Protein AF-A0A932REG1-F1 (afdb_monomer)

Solvent-accessible surface area (backbone atoms only — not comparable to full-atom values): 8425 Å² total; per-residue (Å²): 141,92,78,68,72,61,61,55,55,52,51,52,51,52,53,53,50,50,54,56,56,60,66,74,74,63,88,79,88,66,98,58,87,75,80,47,62,68,54,54,54,50,51,52,45,52,51,48,49,46,50,39,53,38,44,49,52,45,38,56,51,41,70,75,38,42,87,41,58,66,62,44,54,53,52,43,51,55,39,48,53,50,43,48,54,53,45,53,54,45,28,56,74,70,73,48,44,70,69,56,49,53,51,46,52,65,74,38,45,68,62,45,52,51,51,35,68,77,33,54,69,64,37,51,52,45,53,51,49,51,54,51,39,52,55,42,50,58,49,34,54,57,47,57,72,66,30,63,130

Sequence (149 aa):
MRMKSFAVRTLIGVALSLIIAGLFLMPLQAQTDELKVEAIIGLSTDLLSVSVASMNAKTEFARRNLSDRDAILERFRELDEWSQSQGDLLYERYKTTQPDYLAASAKYREKIQDYLNDRTEAREALEGLEKRMKALIDELETIMAKAKR

Secondary structure (DSSP, 8-state):
---SHHHHHHHHHHHHHHHHHHTTS--------PPPHHHHHHHHHHHHHHHHHHHHHHHHHHHH-TT-HHHHHHHHHHHHHHHHHHHHHHHHHTT--HHHHHHHHHHTHHHHHHHHHH-HHHHHHHHHHHHHHHHHHHHHHHHHHHS--

Mean predicted aligned error: 10.82 Å

pLDDT: mean 82.25, std 17.84, range [39.81, 97.75]

Nearest PDB structures (foldseek):
  4oyd-assembly2_D  TM=3.149E-01  e=1.415E+00  synthetic construct
  8ek4-assembly1_A  TM=3.990E-01  e=2.627E+00  synthetic construct

Structure (mmCIF, N/CA/C/O backbone):
data_AF-A0A932REG1-F1
#
_entry.id   AF-A0A932REG1-F1
#
loop_
_atom_site.group_PDB
_atom_site.id
_atom_site.type_symbol
_atom_site.label_atom_id
_atom_site.label_alt_id
_atom_site.label_comp_id
_atom_site.label_asym_id
_atom_site.label_entity_id
_atom_site.label_seq_id
_atom_site.pdbx_PDB_ins_code
_atom_site.Cartn_x
_atom_site.Cartn_y
_atom_site.Cartn_z
_atom_site.occupancy
_atom_site.B_iso_or_equiv
_atom_site.auth_seq_id
_atom_site.auth_comp_id
_atom_site.auth_asym_id
_atom_site.auth_atom_id
_atom_site.pdbx_PDB_model_num
ATOM 1 N N . MET A 1 1 ? 9.916 25.769 -22.927 1.00 42.03 1 MET A N 1
ATOM 2 C CA . MET A 1 1 ? 8.462 25.495 -22.855 1.00 42.03 1 MET A CA 1
ATOM 3 C C . MET A 1 1 ? 8.172 24.581 -21.652 1.00 42.03 1 MET A C 1
ATOM 5 O O . MET A 1 1 ? 8.052 23.373 -21.796 1.00 42.03 1 MET A O 1
ATOM 9 N N . ARG A 1 2 ? 8.170 25.143 -20.432 1.00 46.62 2 ARG A N 1
ATOM 10 C CA . ARG A 1 2 ? 7.979 24.429 -19.150 1.00 46.62 2 ARG A CA 1
ATOM 11 C C . ARG A 1 2 ? 6.640 24.855 -18.540 1.00 46.62 2 ARG A C 1
ATOM 13 O O . ARG A 1 2 ? 6.618 25.747 -17.711 1.00 46.62 2 ARG A O 1
ATOM 20 N N . MET A 1 3 ? 5.527 24.279 -18.993 1.00 42.03 3 MET A N 1
ATOM 21 C CA . MET A 1 3 ? 4.191 24.654 -18.485 1.00 42.03 3 MET A CA 1
ATOM 22 C C . MET A 1 3 ? 3.193 23.485 -18.380 1.00 42.03 3 MET A C 1
ATOM 24 O O . MET A 1 3 ? 1.997 23.716 -18.301 1.00 42.03 3 MET A O 1
ATOM 28 N N . LYS A 1 4 ? 3.644 22.219 -18.353 1.00 46.00 4 LYS A N 1
ATOM 29 C CA . LYS A 1 4 ? 2.721 21.061 -18.281 1.00 46.00 4 LYS A CA 1
ATOM 30 C C . LYS A 1 4 ? 2.706 20.303 -16.944 1.00 46.00 4 LYS A C 1
ATOM 32 O O . LYS A 1 4 ? 1.729 19.629 -16.661 1.00 46.00 4 LYS A O 1
ATOM 37 N N . SER A 1 5 ? 3.728 20.450 -16.094 1.00 50.53 5 SER A N 1
ATOM 38 C CA . SER A 1 5 ? 3.824 19.679 -14.834 1.00 50.53 5 SER A CA 1
ATOM 39 C C . SER A 1 5 ? 3.099 20.328 -13.642 1.00 50.53 5 SER A C 1
ATOM 41 O O . SER A 1 5 ? 2.765 19.657 -12.671 1.00 50.53 5 SER A O 1
ATOM 43 N N . PHE A 1 6 ? 2.812 21.633 -13.715 1.00 46.88 6 PHE A N 1
ATOM 44 C CA . PHE A 1 6 ? 2.095 22.338 -12.649 1.00 46.88 6 PHE A CA 1
ATOM 45 C C . PHE A 1 6 ? 0.599 22.001 -12.670 1.00 46.88 6 PHE A C 1
ATOM 47 O O . PHE A 1 6 ? 0.058 21.594 -11.652 1.00 46.88 6 PHE A O 1
ATOM 54 N N . ALA A 1 7 ? -0.030 22.033 -13.851 1.00 50.19 7 ALA A N 1
ATOM 55 C CA . ALA A 1 7 ? -1.465 21.789 -14.013 1.00 50.19 7 ALA A 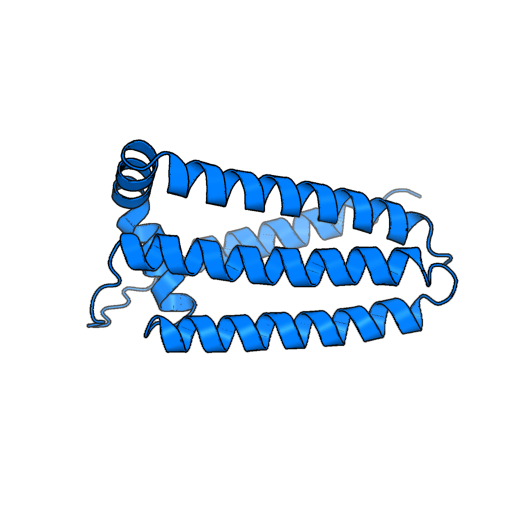CA 1
ATOM 56 C C . ALA A 1 7 ? -1.918 20.396 -13.534 1.00 50.19 7 ALA A C 1
ATOM 58 O O . ALA A 1 7 ? -2.985 20.273 -12.941 1.00 50.19 7 ALA A O 1
ATOM 59 N N . VAL A 1 8 ? -1.097 19.356 -13.729 1.00 51.06 8 VAL A N 1
ATOM 60 C CA . VAL A 1 8 ? -1.415 17.986 -13.279 1.00 51.06 8 VAL A CA 1
ATOM 61 C C . VAL A 1 8 ? -1.355 17.878 -11.754 1.00 51.06 8 VAL A C 1
ATOM 63 O O . VAL A 1 8 ? -2.238 17.282 -11.143 1.00 51.06 8 VAL A O 1
ATOM 66 N N . ARG A 1 9 ? -0.364 18.518 -11.120 1.00 48.19 9 ARG A N 1
ATOM 67 C CA . ARG A 1 9 ? -0.243 18.552 -9.654 1.00 48.19 9 ARG A CA 1
ATOM 68 C C . ARG A 1 9 ? -1.387 19.332 -9.006 1.00 48.19 9 ARG A C 1
ATOM 70 O O . ARG A 1 9 ? -1.887 18.915 -7.967 1.00 48.19 9 ARG A O 1
ATOM 77 N N . THR A 1 10 ? -1.841 20.419 -9.634 1.00 53.41 10 THR A N 1
ATOM 78 C CA . THR A 1 10 ? -2.987 21.195 -9.139 1.00 53.41 10 THR A CA 1
ATOM 79 C C . THR A 1 10 ? -4.308 20.439 -9.311 1.00 53.41 10 THR A C 1
ATOM 81 O O . THR A 1 10 ? -5.128 20.456 -8.401 1.00 53.41 10 THR A O 1
ATOM 84 N N . LEU A 1 11 ? -4.501 19.718 -10.423 1.00 52.03 11 LEU A N 1
ATOM 85 C CA . LEU A 1 11 ? -5.705 18.906 -10.657 1.00 52.03 11 LEU A CA 1
ATOM 86 C C . LEU A 1 11 ? -5.828 17.732 -9.675 1.00 52.03 11 LEU A C 1
ATOM 88 O O . LEU A 1 11 ? -6.914 17.492 -9.156 1.00 52.03 11 LEU A O 1
ATOM 92 N N . ILE A 1 12 ? -4.720 17.050 -9.369 1.00 56.66 12 ILE A N 1
ATOM 93 C CA . ILE A 1 12 ? -4.702 15.958 -8.381 1.00 56.66 12 ILE A CA 1
ATOM 94 C C . ILE A 1 12 ? -4.966 16.503 -6.972 1.00 56.66 12 ILE A C 1
ATOM 96 O O . ILE A 1 12 ? -5.766 15.929 -6.237 1.00 56.66 12 ILE A O 1
ATOM 100 N N . GLY A 1 13 ? -4.360 17.642 -6.616 1.00 52.34 13 GLY A N 1
ATOM 101 C CA . GLY A 1 13 ? -4.600 18.299 -5.329 1.00 52.34 13 GLY A CA 1
ATOM 102 C C . GLY A 1 13 ? -6.065 18.696 -5.130 1.00 52.34 13 GLY A C 1
ATOM 103 O O . GLY A 1 13 ? -6.638 18.395 -4.090 1.00 52.34 13 GLY A O 1
ATOM 104 N N . VAL A 1 14 ? -6.698 19.294 -6.147 1.00 57.09 14 VAL A N 1
ATOM 105 C CA . VAL A 1 14 ? -8.112 19.707 -6.092 1.00 57.09 14 VAL A CA 1
ATOM 106 C C . VAL A 1 14 ? -9.061 18.503 -6.045 1.00 57.09 14 VAL A C 1
ATOM 108 O O . VAL A 1 14 ? -10.039 18.538 -5.299 1.00 57.09 14 VAL A O 1
ATOM 111 N N . ALA A 1 15 ? -8.764 17.417 -6.768 1.00 55.72 15 ALA A N 1
ATOM 112 C CA . ALA A 1 15 ? -9.545 16.180 -6.697 1.00 55.72 15 ALA A CA 1
ATOM 113 C C . ALA A 1 15 ? -9.467 15.528 -5.303 1.00 55.72 15 ALA A C 1
ATOM 115 O O . ALA A 1 15 ? -10.494 15.150 -4.743 1.00 55.72 15 ALA A O 1
ATOM 116 N N . LEU A 1 16 ? -8.274 15.482 -4.699 1.00 54.88 16 LEU A N 1
ATOM 117 C CA . LEU A 1 16 ? -8.080 15.018 -3.320 1.00 54.88 16 LEU A CA 1
ATOM 118 C C . LEU A 1 16 ? -8.820 15.901 -2.306 1.00 54.88 16 LEU A C 1
ATOM 120 O O . LEU A 1 16 ? -9.466 15.378 -1.401 1.00 54.88 16 LEU A O 1
ATOM 124 N N . SER A 1 17 ? -8.792 17.227 -2.470 1.00 58.34 17 SER A N 1
ATOM 125 C CA . SER A 1 17 ? -9.511 18.149 -1.582 1.00 58.34 17 SER A CA 1
ATOM 126 C C . SER A 1 17 ? -11.036 18.024 -1.688 1.00 58.34 17 SER A C 1
ATOM 128 O O . SER A 1 17 ? -11.716 18.126 -0.671 1.00 58.34 17 SER A O 1
ATOM 130 N N . LEU A 1 18 ? -11.583 17.765 -2.882 1.00 57.44 18 LEU A N 1
ATOM 131 C CA . LEU A 1 18 ? -13.023 17.549 -3.081 1.00 57.44 18 LEU A CA 1
ATOM 132 C C . LEU A 1 18 ? -13.501 16.206 -2.511 1.00 57.44 18 LEU A C 1
ATOM 134 O O . LEU A 1 18 ? -14.596 16.145 -1.958 1.00 57.44 18 LEU A O 1
ATOM 138 N N . ILE A 1 19 ? -12.672 15.158 -2.568 1.00 57.97 19 ILE A N 1
ATOM 139 C CA . ILE A 1 19 ? -12.955 13.868 -1.915 1.00 57.97 19 ILE A CA 1
ATOM 140 C C . ILE A 1 19 ? -12.968 14.036 -0.389 1.00 57.97 19 ILE A C 1
ATOM 142 O O . ILE A 1 19 ? -13.887 13.561 0.276 1.00 57.97 19 ILE A O 1
ATOM 146 N N . ILE A 1 20 ? -12.001 14.778 0.162 1.00 57.47 20 ILE A N 1
ATOM 147 C CA . ILE A 1 20 ? -11.947 15.086 1.597 1.00 57.47 20 ILE A CA 1
ATOM 148 C C . ILE A 1 20 ? -13.164 15.923 2.017 1.00 57.47 20 ILE A C 1
ATOM 150 O O . ILE A 1 20 ? -13.775 15.617 3.032 1.00 57.47 20 ILE A O 1
ATOM 154 N N . ALA A 1 21 ? -13.571 16.931 1.238 1.00 55.12 21 ALA A N 1
ATOM 155 C CA . ALA A 1 21 ? -14.732 17.769 1.557 1.00 55.12 21 ALA A CA 1
ATOM 156 C C . ALA A 1 21 ? -16.077 17.022 1.440 1.00 55.12 21 ALA A C 1
ATOM 158 O O . ALA A 1 21 ? -16.969 17.242 2.258 1.00 55.12 21 ALA A O 1
ATOM 159 N N . GLY A 1 22 ? -16.217 16.107 0.473 1.00 52.41 22 GLY A N 1
ATOM 160 C CA . GLY A 1 22 ? -17.404 15.255 0.328 1.00 52.41 22 GLY A CA 1
ATOM 161 C C . GLY A 1 22 ? -17.604 14.280 1.496 1.00 52.41 22 GLY A C 1
ATOM 162 O O . GLY A 1 22 ? -18.742 13.991 1.862 1.00 52.41 22 GLY A O 1
ATOM 163 N N . LEU A 1 23 ? -16.514 13.846 2.139 1.00 52.06 23 LEU A N 1
ATOM 164 C CA . LEU A 1 23 ? -16.531 12.992 3.334 1.00 52.06 23 LEU A CA 1
ATOM 165 C C . LEU A 1 23 ? -17.040 13.704 4.605 1.00 52.06 23 LEU A C 1
ATOM 167 O O . LEU A 1 23 ? -17.459 13.027 5.539 1.00 52.06 23 LEU A O 1
ATOM 171 N N . PHE A 1 24 ? -17.045 15.043 4.658 1.00 55.09 24 PHE A N 1
ATOM 172 C CA . PHE A 1 24 ? -17.460 15.804 5.851 1.00 55.09 24 PHE A CA 1
ATOM 173 C C . PHE A 1 24 ? -18.964 16.128 5.922 1.00 55.09 24 PHE A C 1
ATOM 175 O O . PHE A 1 24 ? -19.421 16.589 6.966 1.00 55.09 24 PHE A O 1
ATOM 182 N N . LEU A 1 25 ? -19.743 15.911 4.851 1.00 49.22 25 LEU A N 1
ATOM 183 C CA . LEU A 1 25 ? -21.136 16.388 4.764 1.00 49.22 25 LEU A CA 1
ATOM 184 C C . LEU A 1 25 ? -22.218 15.298 4.723 1.00 49.22 25 LEU A C 1
ATOM 186 O O . LEU A 1 25 ? -23.399 15.642 4.692 1.00 49.22 25 LEU A O 1
ATOM 190 N N . MET A 1 26 ? -21.874 14.008 4.756 1.00 46.75 26 MET A N 1
ATOM 191 C CA . MET A 1 26 ? -22.888 12.94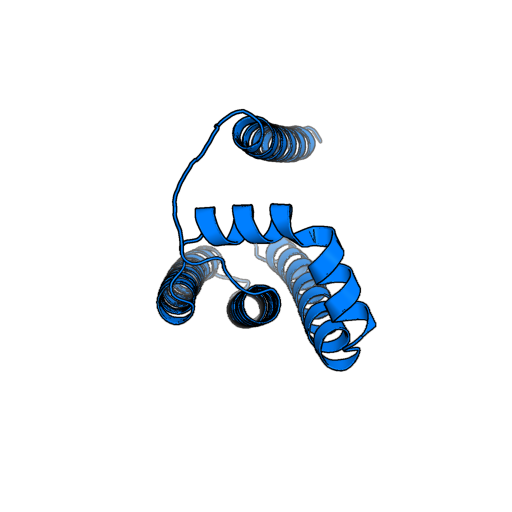6 4.792 1.00 46.75 26 MET A CA 1
ATOM 192 C C . MET A 1 26 ? -23.071 12.361 6.198 1.00 46.75 26 MET A C 1
ATOM 194 O O . MET A 1 26 ? -22.121 11.813 6.760 1.00 46.75 26 MET A O 1
ATOM 198 N N . PRO A 1 27 ? -24.292 12.402 6.766 1.00 49.28 27 PRO A N 1
ATOM 199 C CA . PRO A 1 27 ? -24.612 11.674 7.981 1.00 49.28 27 PRO A CA 1
ATOM 200 C C . PRO A 1 27 ? -24.849 10.205 7.615 1.00 49.28 27 PRO A C 1
ATOM 202 O O . PRO A 1 27 ? -25.973 9.785 7.349 1.00 49.28 27 PRO A O 1
ATOM 205 N N . LEU A 1 28 ? -23.781 9.411 7.570 1.00 52.88 28 LEU A N 1
ATOM 206 C CA . LEU A 1 28 ? -23.885 7.960 7.417 1.00 52.88 28 LEU A CA 1
ATOM 207 C C . LEU A 1 28 ? -24.135 7.327 8.788 1.00 52.88 28 LEU A C 1
ATOM 209 O O . LEU A 1 28 ? -23.223 6.913 9.499 1.00 52.88 28 LEU A O 1
ATOM 213 N N . GLN A 1 29 ? -25.413 7.269 9.160 1.00 47.72 29 GLN A N 1
ATOM 214 C CA . GLN A 1 29 ? -25.903 6.306 10.139 1.00 47.72 29 GLN A CA 1
ATOM 215 C C . GLN A 1 29 ? -25.930 4.924 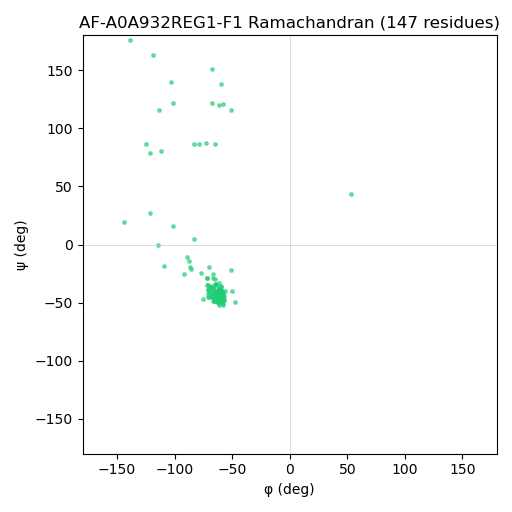9.476 1.00 47.72 29 GLN A C 1
ATOM 217 O O . GLN A 1 29 ? -26.941 4.514 8.914 1.00 47.72 29 GLN A O 1
ATOM 222 N N . ALA A 1 30 ? -24.810 4.209 9.539 1.00 44.81 30 ALA A N 1
ATOM 223 C CA . ALA A 1 30 ? -24.773 2.773 9.316 1.00 44.81 30 ALA A CA 1
ATOM 224 C C . ALA A 1 30 ? -24.400 2.107 10.643 1.00 44.81 30 ALA A C 1
ATOM 226 O O . ALA A 1 30 ? -23.327 2.342 11.194 1.00 44.81 30 ALA A O 1
ATOM 227 N N . GLN A 1 31 ? -25.329 1.316 11.183 1.00 39.81 31 GLN A N 1
ATOM 228 C CA . GLN A 1 31 ? -25.050 0.313 12.206 1.00 39.81 31 GLN A CA 1
ATOM 229 C C . GLN A 1 31 ? -24.147 -0.748 11.566 1.00 39.81 31 GLN A C 1
ATOM 231 O O . GLN A 1 31 ? -24.623 -1.722 10.992 1.00 39.81 31 GLN A O 1
ATOM 236 N N . THR A 1 32 ? -22.842 -0.513 11.598 1.00 48.12 32 THR A N 1
ATOM 237 C CA . THR A 1 32 ? -21.815 -1.509 11.305 1.00 48.12 32 THR A CA 1
ATOM 238 C C . THR A 1 32 ? -21.212 -1.967 12.625 1.00 48.12 32 THR A C 1
ATOM 240 O O . THR A 1 32 ? -21.020 -1.160 13.538 1.00 48.12 32 THR A O 1
ATOM 243 N N . ASP A 1 33 ? -20.946 -3.271 12.745 1.00 53.75 33 ASP A N 1
ATOM 244 C CA . ASP A 1 33 ? -20.086 -3.787 13.809 1.00 53.75 33 ASP A CA 1
ATOM 245 C C . ASP A 1 33 ? -18.790 -2.975 13.784 1.00 53.75 33 ASP A C 1
ATOM 247 O O . ASP A 1 33 ? -18.072 -2.937 12.783 1.00 53.75 33 ASP A O 1
ATOM 251 N N . GLU A 1 34 ? -18.546 -2.234 14.857 1.00 64.62 34 GLU A N 1
ATOM 252 C CA . GLU A 1 34 ? -17.535 -1.191 14.842 1.00 64.62 34 GLU A CA 1
ATOM 253 C C . GLU A 1 34 ? -16.136 -1.808 14.715 1.00 64.62 34 GLU A C 1
ATOM 255 O O . GLU A 1 34 ? -15.728 -2.629 15.545 1.00 64.62 34 GLU A O 1
ATOM 260 N N . LEU A 1 35 ? -15.392 -1.428 13.668 1.00 76.88 35 LEU A N 1
ATOM 261 C CA . LEU A 1 35 ? -14.042 -1.943 13.452 1.00 76.88 35 LEU A CA 1
ATOM 262 C C . LEU A 1 35 ? -13.155 -1.547 14.639 1.00 76.88 35 LEU A C 1
ATOM 264 O O . LEU A 1 35 ? -12.974 -0.363 14.931 1.00 76.88 35 LEU A O 1
ATOM 268 N N . LYS A 1 36 ? -12.592 -2.542 15.329 1.00 88.06 36 LYS A N 1
ATOM 269 C CA . LYS A 1 36 ? -11.678 -2.308 16.454 1.00 88.06 36 LYS A CA 1
ATOM 270 C C . LYS A 1 36 ? -10.366 -1.689 15.967 1.00 88.06 36 LYS A C 1
ATOM 272 O O . LYS A 1 36 ? -9.925 -1.971 14.854 1.00 88.06 36 LYS A O 1
ATOM 277 N N . VAL A 1 37 ? -9.710 -0.903 16.820 1.00 87.69 37 VAL A N 1
ATOM 278 C CA . VAL A 1 37 ? -8.438 -0.223 16.502 1.00 87.69 37 VAL A CA 1
ATOM 279 C C . VAL A 1 37 ? -7.366 -1.217 16.051 1.00 87.69 37 VAL A C 1
ATOM 281 O O . VAL A 1 37 ? -6.677 -0.971 15.065 1.00 87.69 37 VAL A O 1
ATOM 284 N N . GLU A 1 38 ? -7.286 -2.383 16.689 1.00 88.88 38 GLU A N 1
ATOM 285 C CA . GLU A 1 38 ? -6.379 -3.466 16.302 1.00 88.88 38 GLU A CA 1
ATOM 286 C C . GLU A 1 38 ? -6.620 -3.937 14.863 1.00 88.88 38 GLU A C 1
ATOM 288 O O . GLU A 1 38 ? -5.672 -4.158 14.112 1.00 88.88 38 GLU A O 1
ATOM 293 N N . ALA A 1 39 ? -7.889 -4.069 14.469 1.00 91.12 39 ALA A N 1
ATOM 294 C CA . ALA A 1 39 ? -8.277 -4.479 13.125 1.00 91.12 39 ALA A CA 1
ATOM 295 C C . ALA A 1 39 ? -7.991 -3.378 12.093 1.00 91.12 39 ALA A C 1
ATOM 297 O O . ALA A 1 39 ? -7.571 -3.693 10.984 1.00 91.12 39 ALA A O 1
ATOM 298 N N . ILE A 1 40 ? -8.143 -2.100 12.462 1.00 91.38 40 ILE A N 1
ATOM 299 C CA . ILE A 1 40 ? -7.759 -0.960 11.613 1.00 91.38 40 ILE A CA 1
ATOM 300 C C . ILE A 1 40 ? -6.250 -0.983 11.338 1.00 91.38 40 ILE A C 1
ATOM 302 O O . ILE A 1 40 ? -5.834 -0.877 10.184 1.00 91.38 40 ILE A O 1
ATOM 306 N N . ILE A 1 41 ? -5.429 -1.150 12.379 1.00 91.81 41 ILE A N 1
ATOM 307 C CA . ILE A 1 41 ? -3.965 -1.214 12.252 1.00 91.81 41 ILE A CA 1
ATOM 308 C C . ILE A 1 41 ? -3.526 -2.443 11.451 1.00 91.81 41 ILE A C 1
ATOM 310 O O . ILE A 1 41 ? -2.684 -2.320 10.561 1.00 91.81 41 ILE A O 1
ATOM 314 N N . GLY A 1 42 ? -4.111 -3.612 11.727 1.00 92.12 42 GLY A N 1
ATOM 315 C CA . GLY A 1 42 ? -3.840 -4.837 10.971 1.00 92.12 42 GLY A CA 1
ATOM 316 C C . GLY A 1 42 ? -4.151 -4.669 9.485 1.00 92.12 42 GLY A C 1
ATOM 317 O O . GLY A 1 42 ? -3.275 -4.861 8.645 1.00 92.12 42 GLY A O 1
ATOM 318 N N . LEU A 1 43 ? -5.356 -4.191 9.162 1.00 95.00 43 LEU A N 1
ATOM 319 C CA . LEU A 1 43 ? -5.767 -3.943 7.783 1.00 95.00 43 LEU A CA 1
ATOM 320 C C . LEU A 1 43 ? -4.876 -2.897 7.094 1.00 95.00 43 LEU A C 1
ATOM 322 O O . LEU A 1 43 ? -4.471 -3.103 5.953 1.00 95.00 43 LEU A O 1
ATOM 326 N N . SER A 1 44 ? -4.506 -1.814 7.787 1.00 94.31 44 SER A N 1
ATOM 327 C CA . SER A 1 44 ? -3.567 -0.802 7.267 1.00 94.31 44 SER A CA 1
ATOM 328 C C . SER A 1 44 ? -2.223 -1.424 6.882 1.00 94.31 44 SER A C 1
ATOM 330 O O . SER A 1 44 ? -1.666 -1.126 5.826 1.00 94.31 44 SER A O 1
ATOM 332 N N . THR A 1 45 ? -1.711 -2.300 7.746 1.00 94.12 45 THR A N 1
ATOM 333 C CA . THR A 1 45 ? -0.412 -2.957 7.582 1.00 94.12 45 THR A CA 1
ATOM 334 C C . THR A 1 45 ? -0.443 -3.929 6.406 1.00 94.12 45 THR A C 1
ATOM 336 O O . THR A 1 45 ? 0.464 -3.919 5.570 1.00 94.12 45 THR A O 1
ATOM 339 N N . ASP A 1 46 ? -1.510 -4.721 6.289 1.00 96.31 46 ASP A N 1
ATOM 340 C CA . ASP A 1 46 ? -1.694 -5.678 5.198 1.00 96.31 46 ASP A CA 1
ATOM 341 C C . ASP A 1 46 ? -1.863 -4.966 3.845 1.00 96.31 46 ASP A C 1
ATOM 343 O O . ASP A 1 46 ? -1.185 -5.314 2.874 1.00 96.31 46 ASP A O 1
ATOM 347 N N . LEU A 1 47 ? -2.693 -3.916 3.778 1.00 96.12 47 LEU A N 1
ATOM 348 C CA . LEU A 1 47 ? -2.884 -3.112 2.562 1.00 96.12 47 LEU A CA 1
ATOM 349 C C . LEU A 1 47 ? -1.577 -2.452 2.107 1.00 96.12 47 LEU A C 1
ATOM 351 O O . LEU A 1 47 ? -1.245 -2.451 0.915 1.00 96.12 47 LEU A O 1
ATOM 355 N N . LEU A 1 48 ? -0.806 -1.907 3.050 1.00 93.94 48 LEU A N 1
ATOM 356 C CA . LEU A 1 48 ? 0.477 -1.288 2.739 1.00 93.94 48 LEU A CA 1
ATOM 357 C C . LEU A 1 48 ? 1.510 -2.332 2.293 1.00 93.94 48 LEU A C 1
ATOM 359 O O . LEU A 1 48 ? 2.270 -2.075 1.361 1.00 93.94 48 LEU A O 1
ATOM 363 N N . SER A 1 49 ? 1.493 -3.531 2.879 1.00 96.06 49 SER A N 1
ATOM 364 C CA . SER A 1 49 ? 2.353 -4.651 2.475 1.00 96.06 49 SER A CA 1
ATOM 365 C C . SER A 1 49 ? 2.063 -5.121 1.048 1.00 96.06 49 SER A C 1
ATOM 367 O O . SER A 1 49 ? 2.995 -5.283 0.257 1.00 96.06 49 SER A O 1
ATOM 369 N N . VAL A 1 50 ? 0.784 -5.270 0.678 1.00 97.06 50 VAL A N 1
ATOM 370 C CA . VAL A 1 50 ? 0.361 -5.571 -0.705 1.00 97.06 50 VAL A CA 1
ATOM 371 C C . VAL A 1 50 ? 0.854 -4.488 -1.661 1.00 97.06 50 VAL A C 1
ATOM 373 O O . VAL A 1 50 ? 1.440 -4.789 -2.704 1.00 97.06 50 VAL A O 1
ATOM 376 N N . SER A 1 51 ? 0.687 -3.223 -1.276 1.00 93.56 51 SER A N 1
ATOM 377 C CA . SER A 1 51 ? 1.127 -2.090 -2.086 1.00 93.56 51 SER A CA 1
ATOM 378 C C . SER A 1 51 ? 2.651 -2.113 -2.289 1.00 93.56 51 SER A C 1
ATOM 380 O O . SER A 1 51 ? 3.128 -1.912 -3.407 1.00 93.56 51 SER A O 1
ATOM 382 N N . VAL A 1 52 ? 3.435 -2.385 -1.235 1.00 96.81 52 VAL A N 1
ATOM 383 C CA . VAL A 1 52 ? 4.903 -2.502 -1.316 1.00 96.81 52 VAL A CA 1
ATOM 384 C C . VAL A 1 52 ? 5.304 -3.650 -2.241 1.00 96.81 52 VAL A C 1
ATOM 386 O O . VAL A 1 52 ? 6.211 -3.480 -3.055 1.00 96.81 52 VAL A O 1
ATOM 389 N N . ALA A 1 53 ? 4.628 -4.798 -2.158 1.00 97.69 53 ALA A N 1
ATOM 390 C CA . ALA A 1 53 ? 4.892 -5.940 -3.028 1.00 97.69 53 ALA A CA 1
ATOM 391 C C . ALA A 1 53 ? 4.619 -5.611 -4.506 1.00 97.69 53 ALA A C 1
ATOM 393 O O . ALA A 1 53 ? 5.480 -5.865 -5.353 1.00 97.69 53 ALA A O 1
ATOM 394 N N . SER A 1 54 ? 3.475 -4.981 -4.807 1.00 97.12 54 SER A N 1
ATOM 395 C CA . SER A 1 54 ? 3.137 -4.528 -6.164 1.00 97.12 54 SER A CA 1
ATOM 396 C C . SER A 1 54 ? 4.182 -3.540 -6.685 1.00 97.12 54 SER A C 1
ATOM 398 O O . SER A 1 54 ? 4.749 -3.736 -7.761 1.00 97.12 54 SER A O 1
ATOM 400 N N . MET A 1 55 ? 4.524 -2.522 -5.890 1.00 96.31 55 M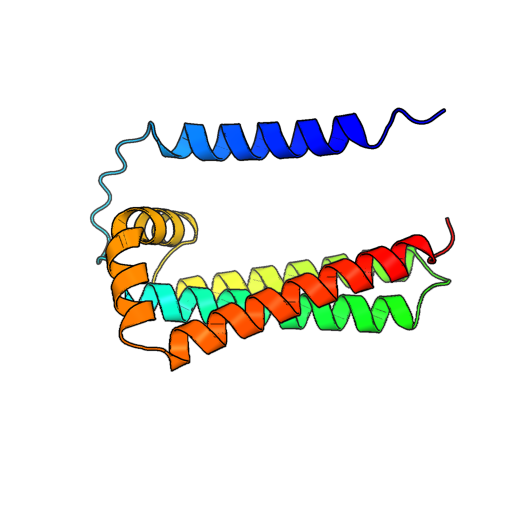ET A N 1
ATOM 401 C CA . MET A 1 55 ? 5.495 -1.507 -6.294 1.00 96.31 55 MET A CA 1
ATOM 402 C C . MET A 1 55 ? 6.895 -2.094 -6.503 1.00 96.31 55 MET A C 1
ATOM 404 O O . MET A 1 55 ? 7.564 -1.756 -7.476 1.00 96.31 55 MET A O 1
ATOM 408 N N . ASN A 1 56 ? 7.335 -3.021 -5.649 1.00 97.62 56 ASN A N 1
ATOM 409 C CA . ASN A 1 56 ? 8.616 -3.699 -5.828 1.00 97.62 56 ASN A CA 1
ATOM 410 C C . ASN A 1 56 ? 8.648 -4.492 -7.145 1.00 97.62 56 ASN A C 1
ATOM 412 O O . ASN A 1 56 ? 9.617 -4.389 -7.897 1.00 97.62 56 ASN A O 1
ATOM 416 N N . ALA A 1 57 ? 7.573 -5.219 -7.464 1.00 97.75 57 ALA A N 1
ATOM 417 C CA . ALA A 1 57 ? 7.455 -5.940 -8.729 1.00 97.75 57 ALA A CA 1
ATOM 418 C C . ALA A 1 57 ? 7.471 -4.993 -9.943 1.00 97.75 57 ALA A C 1
ATOM 420 O O . ALA A 1 57 ? 8.150 -5.280 -10.933 1.00 97.75 57 ALA A O 1
ATOM 421 N N . LYS A 1 58 ? 6.791 -3.839 -9.859 1.00 97.12 58 LYS A N 1
ATOM 422 C CA . LYS A 1 58 ? 6.832 -2.793 -10.896 1.00 97.12 58 LYS A CA 1
ATOM 423 C C . LYS A 1 58 ? 8.251 -2.271 -11.107 1.00 97.12 58 LYS A C 1
ATOM 425 O O . LYS A 1 58 ? 8.728 -2.242 -12.241 1.00 97.12 58 LYS A O 1
ATOM 430 N N . THR A 1 59 ? 8.945 -1.920 -10.028 1.00 96.25 59 THR A N 1
ATOM 431 C CA . THR A 1 59 ? 10.329 -1.431 -10.059 1.00 96.25 59 THR A CA 1
ATOM 432 C C . THR A 1 59 ? 11.281 -2.451 -10.667 1.00 96.25 59 THR A C 1
ATOM 434 O O . THR A 1 59 ? 12.056 -2.112 -11.564 1.00 96.25 59 THR A O 1
ATOM 437 N N . GLU A 1 60 ? 11.201 -3.715 -10.253 1.00 96.62 60 GLU A N 1
ATOM 438 C CA . GLU A 1 60 ? 12.038 -4.775 -10.813 1.00 96.62 60 GLU A CA 1
ATOM 439 C C . GLU A 1 60 ? 11.767 -5.012 -12.300 1.00 96.62 60 GLU A C 1
ATOM 441 O O . GLU A 1 60 ? 12.715 -5.158 -13.078 1.00 96.62 60 GLU A O 1
ATOM 446 N N . PHE A 1 61 ? 10.497 -5.024 -12.709 1.00 96.44 61 PHE A N 1
ATOM 447 C CA . PHE A 1 61 ? 10.131 -5.227 -14.105 1.00 96.44 61 PHE A CA 1
ATOM 448 C C . PHE A 1 61 ? 10.588 -4.061 -14.982 1.00 96.44 61 PHE A C 1
ATOM 450 O O . PHE A 1 61 ? 11.243 -4.279 -16.003 1.00 96.44 61 PHE A O 1
ATOM 457 N N . ALA A 1 62 ? 10.314 -2.823 -14.568 1.00 94.50 62 ALA A N 1
ATOM 458 C CA . ALA A 1 62 ? 10.707 -1.633 -15.311 1.00 94.50 62 ALA A CA 1
ATOM 459 C C . ALA A 1 62 ? 12.231 -1.528 -15.457 1.00 94.50 62 ALA A C 1
ATOM 461 O O . ALA A 1 62 ? 12.724 -1.202 -16.536 1.00 94.50 62 ALA A O 1
ATOM 462 N N . ARG A 1 63 ? 12.994 -1.897 -14.417 1.00 94.25 63 ARG A N 1
ATOM 463 C CA . ARG A 1 63 ? 14.465 -1.928 -14.472 1.00 94.25 63 ARG A CA 1
ATOM 464 C C . ARG A 1 63 ? 14.990 -2.870 -15.563 1.00 94.25 63 ARG A C 1
ATOM 466 O O . ARG A 1 63 ? 16.011 -2.572 -16.177 1.00 94.25 63 ARG A O 1
ATOM 473 N N . ARG A 1 64 ? 14.311 -3.998 -15.800 1.00 94.81 64 ARG A N 1
ATOM 474 C CA . ARG A 1 64 ? 14.715 -5.020 -16.784 1.00 94.81 64 ARG A CA 1
ATOM 475 C C . ARG A 1 64 ? 14.224 -4.729 -18.204 1.00 94.81 64 ARG A C 1
ATOM 477 O O . ARG A 1 64 ? 14.820 -5.238 -19.145 1.00 94.81 64 ARG A O 1
ATOM 484 N N . ASN A 1 65 ? 13.185 -3.906 -18.359 1.00 94.25 65 ASN A N 1
ATOM 485 C CA . ASN A 1 65 ? 12.477 -3.707 -19.629 1.00 94.25 65 ASN A CA 1
ATOM 486 C C . ASN A 1 65 ? 12.487 -2.244 -20.112 1.00 94.25 65 ASN A C 1
ATOM 488 O O . ASN A 1 65 ? 11.596 -1.826 -20.841 1.00 94.25 65 ASN A O 1
ATOM 492 N N . LEU A 1 66 ? 13.504 -1.455 -19.738 1.00 89.38 66 LEU A N 1
ATOM 493 C CA . LEU A 1 66 ? 13.621 -0.013 -20.041 1.00 89.38 66 LEU A CA 1
ATOM 494 C C . LEU A 1 66 ? 13.440 0.382 -21.522 1.00 89.38 66 LEU A C 1
ATOM 496 O O . LEU A 1 66 ? 13.189 1.552 -21.817 1.00 89.38 66 LEU A O 1
ATOM 500 N N . SER A 1 67 ? 13.633 -0.555 -22.449 1.00 88.69 67 SER A N 1
ATOM 501 C CA . SER A 1 67 ? 13.493 -0.341 -23.891 1.00 88.69 67 SER A CA 1
ATOM 502 C C . SER A 1 67 ? 12.075 -0.539 -24.425 1.00 88.69 67 SER A C 1
ATOM 504 O O . SER A 1 67 ? 11.823 -0.137 -25.555 1.00 88.69 67 SER A O 1
ATOM 506 N N . ASP A 1 68 ? 11.178 -1.155 -23.654 1.00 92.38 68 ASP A N 1
ATOM 507 C CA . ASP A 1 68 ? 9.825 -1.510 -24.083 1.00 92.38 68 ASP A CA 1
ATOM 508 C C . ASP A 1 68 ? 8.796 -0.911 -23.121 1.00 92.38 68 ASP A C 1
ATOM 510 O O . ASP A 1 68 ? 8.382 -1.506 -22.123 1.00 92.38 68 ASP A O 1
ATOM 514 N N . ARG A 1 69 ? 8.425 0.339 -23.404 1.00 89.12 69 ARG A N 1
ATOM 515 C CA . ARG A 1 69 ? 7.504 1.101 -22.562 1.00 89.12 69 ARG A CA 1
ATOM 516 C C . ARG A 1 69 ? 6.105 0.488 -22.537 1.00 89.12 69 ARG A C 1
ATOM 518 O O . ARG A 1 69 ? 5.460 0.549 -21.492 1.00 89.12 69 ARG A O 1
ATOM 525 N N . ASP A 1 70 ? 5.655 -0.096 -23.640 1.00 91.38 70 ASP A N 1
ATOM 526 C CA . ASP A 1 70 ? 4.317 -0.675 -23.731 1.00 91.38 70 ASP A CA 1
ATOM 527 C C . ASP A 1 70 ? 4.232 -1.948 -22.885 1.00 91.38 70 ASP A C 1
ATOM 529 O O . ASP A 1 70 ? 3.301 -2.089 -22.091 1.00 91.38 70 ASP A O 1
ATOM 533 N N . ALA A 1 71 ? 5.263 -2.801 -22.925 1.00 93.69 71 ALA A N 1
ATOM 534 C CA . ALA A 1 71 ? 5.361 -3.948 -22.024 1.00 93.69 71 ALA A CA 1
ATOM 535 C C . AL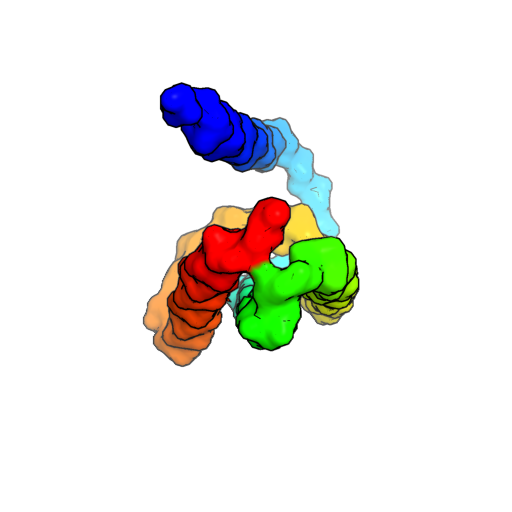A A 1 71 ? 5.400 -3.532 -20.541 1.00 93.69 71 ALA A C 1
ATOM 537 O O . ALA A 1 71 ? 4.784 -4.189 -19.701 1.00 93.69 71 ALA A O 1
ATOM 538 N N . ILE A 1 72 ? 6.093 -2.434 -20.197 1.00 93.75 72 ILE A N 1
ATOM 539 C CA . ILE A 1 72 ? 6.093 -1.894 -18.825 1.00 93.75 72 ILE A CA 1
ATOM 540 C C . ILE A 1 72 ? 4.682 -1.481 -18.400 1.00 93.75 72 ILE A C 1
ATOM 542 O O . ILE A 1 72 ? 4.242 -1.859 -17.315 1.00 93.75 72 ILE A O 1
ATOM 546 N N . LEU A 1 73 ? 3.988 -0.693 -19.224 1.00 93.38 73 LEU A N 1
ATOM 547 C CA . LEU A 1 73 ? 2.663 -0.173 -18.885 1.00 93.38 73 LEU A CA 1
ATOM 548 C C . LEU A 1 73 ? 1.632 -1.292 -18.751 1.00 93.38 73 LEU A C 1
ATOM 550 O O . LEU A 1 73 ? 0.843 -1.275 -17.807 1.00 93.38 73 LEU A O 1
ATOM 554 N N . GLU A 1 74 ? 1.681 -2.284 -19.637 1.00 95.81 74 GLU A N 1
ATOM 555 C CA . GLU A 1 74 ? 0.787 -3.435 -19.558 1.00 95.81 74 GLU A CA 1
ATOM 556 C C . GLU A 1 74 ? 1.043 -4.249 -18.288 1.00 95.81 74 GLU A C 1
ATOM 558 O O . GLU A 1 74 ? 0.119 -4.540 -17.528 1.00 95.81 74 GLU A O 1
ATOM 563 N N . ARG A 1 75 ? 2.314 -4.509 -17.961 1.00 95.88 75 ARG A N 1
ATOM 564 C CA . ARG A 1 75 ? 2.649 -5.206 -16.719 1.00 95.88 75 ARG A CA 1
ATOM 565 C C . ARG A 1 75 ? 2.246 -4.414 -15.474 1.00 95.88 75 ARG A C 1
ATOM 567 O O . ARG A 1 75 ? 1.886 -5.006 -14.458 1.00 95.88 75 ARG A O 1
ATOM 574 N N . PHE A 1 76 ? 2.314 -3.084 -15.515 1.00 96.25 76 PHE A N 1
ATOM 575 C CA . PHE A 1 76 ? 1.863 -2.252 -14.399 1.00 96.25 76 PHE A CA 1
ATOM 576 C C . PHE A 1 76 ? 0.360 -2.382 -14.184 1.00 96.25 76 PHE A C 1
ATOM 578 O O . PHE A 1 76 ? -0.046 -2.519 -13.033 1.00 96.25 76 PHE A O 1
ATOM 585 N N . ARG A 1 77 ? -0.429 -2.407 -15.266 1.00 97.06 77 ARG A N 1
ATOM 586 C CA . ARG A 1 77 ? -1.879 -2.625 -15.212 1.00 97.06 77 ARG A CA 1
ATOM 587 C C . ARG A 1 77 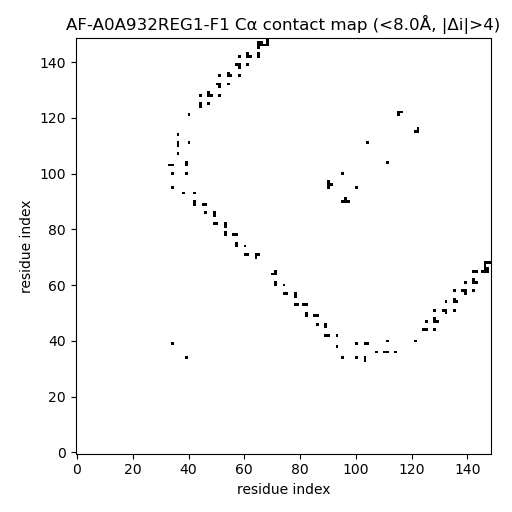? -2.217 -3.956 -14.542 1.00 97.06 77 ARG A C 1
ATOM 589 O O . ARG A 1 77 ? -3.011 -3.975 -13.609 1.00 97.06 77 ARG A O 1
ATOM 596 N N . GLU A 1 78 ? -1.557 -5.043 -14.941 1.00 96.75 78 GLU A N 1
ATOM 597 C CA . GLU A 1 78 ? -1.749 -6.364 -14.320 1.00 96.75 78 GLU A CA 1
ATOM 598 C C . GLU A 1 78 ? -1.422 -6.360 -12.815 1.00 96.75 78 GLU A C 1
ATOM 600 O O . GLU A 1 78 ? -2.126 -6.966 -12.008 1.00 96.75 78 GLU A O 1
ATOM 605 N N . LEU A 1 79 ? -0.346 -5.671 -12.420 1.00 95.69 79 LEU A N 1
ATOM 606 C CA . LEU A 1 79 ? 0.064 -5.561 -11.017 1.00 95.69 79 LEU A CA 1
ATOM 607 C C . LEU A 1 79 ? -0.870 -4.658 -10.194 1.00 95.69 79 LEU A C 1
ATOM 609 O O . LEU A 1 79 ? -1.005 -4.872 -8.987 1.00 95.69 79 LEU A O 1
ATOM 613 N N . ASP A 1 80 ? -1.507 -3.669 -10.824 1.00 95.31 80 ASP A N 1
ATOM 614 C CA . ASP A 1 80 ? -2.550 -2.844 -10.206 1.00 95.31 80 ASP A CA 1
ATOM 615 C C . ASP A 1 80 ? -3.837 -3.641 -9.989 1.00 95.31 80 ASP A C 1
ATOM 617 O O . ASP A 1 80 ? -4.377 -3.626 -8.885 1.00 95.31 80 ASP A O 1
ATOM 621 N N . GLU A 1 81 ? -4.275 -4.412 -10.986 1.00 96.69 81 GLU A N 1
ATOM 622 C CA . GLU A 1 81 ? -5.436 -5.305 -10.870 1.00 96.69 81 GLU A CA 1
ATOM 623 C C . GLU A 1 81 ? -5.222 -6.372 -9.793 1.00 96.69 81 GLU A C 1
ATOM 625 O O . GLU A 1 81 ? -6.099 -6.610 -8.960 1.00 96.69 81 GLU A O 1
ATOM 630 N N . TRP A 1 82 ? -4.027 -6.968 -9.748 1.00 97.50 82 TRP A N 1
ATOM 631 C CA . TRP A 1 82 ? -3.654 -7.883 -8.673 1.00 97.50 82 TRP A CA 1
ATOM 632 C C . TRP A 1 82 ? -3.709 -7.195 -7.303 1.00 97.50 82 TRP A C 1
ATOM 634 O O . TRP A 1 82 ? -4.323 -7.728 -6.380 1.00 97.50 82 TRP A O 1
ATOM 644 N N . SER A 1 83 ? -3.107 -6.008 -7.164 1.00 95.88 83 SER A N 1
ATOM 645 C CA . SER A 1 83 ? -3.087 -5.266 -5.897 1.00 95.88 83 SER A CA 1
ATOM 646 C C . SER A 1 83 ? -4.494 -4.899 -5.429 1.00 95.88 83 SER A C 1
ATOM 648 O O . SER A 1 83 ? -4.780 -4.993 -4.236 1.00 95.88 83 SER A O 1
ATOM 650 N N . GLN A 1 84 ? -5.373 -4.502 -6.352 1.00 95.50 84 GLN A N 1
ATOM 651 C CA . GLN A 1 84 ? -6.770 -4.202 -6.058 1.00 95.50 84 GLN A CA 1
ATOM 652 C C . GLN A 1 84 ? -7.513 -5.456 -5.591 1.00 95.50 84 GLN A C 1
ATOM 654 O O . GLN A 1 84 ? -8.120 -5.433 -4.526 1.00 95.50 84 GLN A O 1
ATOM 659 N N . SER A 1 85 ? -7.377 -6.574 -6.312 1.00 97.12 85 SER A N 1
ATOM 660 C CA . SER A 1 85 ? -7.982 -7.852 -5.921 1.00 97.12 85 SER A CA 1
ATOM 661 C C . SER A 1 85 ? -7.516 -8.323 -4.539 1.00 97.12 85 SER A C 1
ATOM 663 O O . SER A 1 85 ? -8.322 -8.809 -3.747 1.00 97.12 85 SER A O 1
ATOM 665 N N . GLN A 1 86 ? -6.230 -8.161 -4.210 1.00 97.56 86 GLN A N 1
ATOM 666 C CA . GLN A 1 86 ? -5.739 -8.459 -2.862 1.00 97.56 86 GLN A CA 1
ATOM 667 C C . GLN A 1 86 ? -6.330 -7.507 -1.812 1.00 97.56 86 GLN A C 1
ATOM 669 O O . GLN A 1 86 ? -6.651 -7.951 -0.712 1.00 97.56 86 GLN A O 1
ATOM 674 N N . GLY A 1 87 ? -6.499 -6.224 -2.142 1.00 95.81 87 GLY A N 1
ATOM 675 C CA . GLY A 1 87 ? -7.174 -5.250 -1.283 1.00 95.81 87 GLY A CA 1
ATOM 676 C C . GLY A 1 87 ? -8.619 -5.643 -0.978 1.00 95.81 87 GLY A C 1
ATOM 677 O O . GLY A 1 87 ? -9.011 -5.653 0.187 1.00 95.81 87 GLY A O 1
ATOM 678 N N . ASP A 1 88 ? -9.376 -6.055 -1.994 1.00 95.94 88 ASP A N 1
ATOM 679 C CA . ASP A 1 88 ? -10.761 -6.512 -1.841 1.00 95.94 88 ASP A CA 1
ATOM 680 C C . ASP A 1 88 ? -10.846 -7.742 -0.921 1.00 95.94 88 ASP A C 1
ATOM 682 O O . ASP A 1 88 ? -11.623 -7.755 0.035 1.00 95.94 88 ASP A O 1
ATOM 686 N N . LEU A 1 89 ? -9.959 -8.728 -1.112 1.00 97.31 89 LEU A N 1
ATOM 687 C CA . LEU A 1 89 ? -9.860 -9.903 -0.234 1.00 97.31 89 LEU A CA 1
ATOM 688 C C . LEU A 1 89 ? -9.503 -9.541 1.216 1.00 97.31 89 LEU A C 1
ATOM 690 O O . LEU A 1 89 ? -9.924 -10.224 2.154 1.00 97.31 89 LEU A O 1
ATOM 694 N N . LEU A 1 90 ? -8.702 -8.493 1.425 1.00 97.06 90 LEU A N 1
ATOM 695 C CA . LEU A 1 90 ? -8.391 -7.997 2.763 1.00 97.06 90 LEU A CA 1
ATOM 696 C C . LEU A 1 90 ? -9.614 -7.328 3.391 1.00 97.06 90 LEU A C 1
ATOM 698 O O . LEU A 1 90 ? -9.939 -7.635 4.535 1.00 97.06 90 LEU A O 1
ATOM 702 N N . TYR A 1 91 ? -10.341 -6.486 2.660 1.00 95.50 91 TYR A N 1
ATOM 703 C CA . TYR A 1 91 ? -11.580 -5.894 3.167 1.00 95.50 91 TYR A CA 1
ATOM 704 C C . TYR A 1 91 ? -12.598 -6.969 3.576 1.00 95.50 91 TYR A C 1
ATOM 706 O O . TYR A 1 91 ? -13.114 -6.925 4.695 1.00 95.50 91 TYR A O 1
ATOM 714 N N . GLU A 1 92 ? -12.782 -8.005 2.753 1.00 95.00 92 GLU A N 1
ATOM 715 C CA . GLU A 1 92 ? -13.620 -9.162 3.092 1.00 95.00 92 GLU A CA 1
ATOM 716 C C . GLU A 1 92 ? -13.133 -9.892 4.353 1.00 95.00 92 GLU A C 1
ATOM 718 O O . GLU A 1 92 ? -13.920 -10.169 5.263 1.00 95.00 92 GLU A O 1
ATOM 723 N N . ARG A 1 93 ? -11.826 -10.169 4.457 1.00 95.50 93 ARG A N 1
ATOM 724 C CA . ARG A 1 93 ? -11.225 -10.851 5.617 1.00 95.50 93 ARG A CA 1
ATOM 725 C C . ARG A 1 93 ? -11.443 -10.084 6.918 1.00 95.50 93 ARG A C 1
ATOM 727 O O . ARG A 1 93 ? -11.739 -10.691 7.947 1.00 95.50 93 ARG A O 1
ATOM 734 N N . TYR A 1 94 ? -11.298 -8.764 6.867 1.00 93.88 94 TYR A N 1
ATOM 735 C CA . TYR A 1 94 ? -11.524 -7.874 8.003 1.00 93.88 94 TYR A CA 1
ATOM 736 C C . TYR A 1 94 ? -13.006 -7.513 8.191 1.00 93.88 94 TYR A C 1
ATOM 738 O O . TYR A 1 94 ? -13.325 -6.738 9.091 1.00 93.88 94 TYR A O 1
ATOM 746 N N . LYS A 1 95 ? -13.909 -8.110 7.395 1.00 94.50 95 LYS A N 1
ATOM 747 C CA . LYS A 1 95 ? -15.366 -7.913 7.440 1.00 94.50 95 LYS A CA 1
ATOM 748 C C . LYS A 1 95 ? -15.759 -6.439 7.357 1.00 94.50 95 LYS A C 1
ATOM 750 O O . LYS A 1 95 ? -16.602 -5.967 8.114 1.00 94.50 95 LYS A O 1
ATOM 755 N N . THR A 1 96 ? -15.113 -5.709 6.459 1.00 92.06 96 THR A N 1
ATOM 756 C CA . THR A 1 96 ? -15.319 -4.274 6.273 1.00 92.06 96 THR A CA 1
ATOM 757 C C . THR A 1 96 ? -15.333 -3.925 4.791 1.00 92.06 96 THR A C 1
ATOM 759 O O . THR A 1 96 ? -15.111 -4.776 3.934 1.00 92.06 96 THR A O 1
ATOM 762 N N . THR A 1 97 ? -15.600 -2.664 4.482 1.00 93.00 97 THR A N 1
ATOM 763 C CA . THR A 1 97 ? -15.479 -2.106 3.136 1.00 93.00 97 THR A CA 1
ATOM 764 C C . THR A 1 97 ? -14.440 -0.991 3.142 1.00 93.00 97 THR A C 1
ATOM 766 O O . THR A 1 97 ? -14.089 -0.465 4.201 1.00 93.00 97 THR A O 1
ATOM 769 N N . GLN A 1 98 ? -13.943 -0.588 1.971 1.00 90.75 98 GLN A N 1
ATOM 770 C CA . GLN A 1 98 ? -13.037 0.559 1.893 1.00 90.75 98 GLN A CA 1
ATOM 771 C C . GLN A 1 98 ? -13.658 1.839 2.493 1.00 90.75 98 GLN A C 1
ATOM 773 O O . GLN A 1 98 ? -12.986 2.467 3.316 1.00 90.75 98 GLN A O 1
ATOM 778 N N . PRO A 1 99 ? -14.909 2.234 2.163 1.00 92.62 99 PRO A N 1
ATOM 779 C CA . PRO A 1 99 ? -15.543 3.394 2.791 1.00 92.62 99 PRO A CA 1
ATOM 780 C C . PRO A 1 99 ? -15.639 3.283 4.316 1.00 92.62 99 PRO A C 1
ATOM 782 O O . PRO A 1 99 ? -15.277 4.231 5.015 1.00 92.62 99 PRO A O 1
ATOM 785 N N . ASP A 1 100 ? -16.059 2.127 4.836 1.00 89.75 100 ASP A N 1
ATOM 786 C CA . ASP A 1 100 ? -16.234 1.925 6.279 1.00 89.75 100 ASP A CA 1
ATOM 787 C C . ASP A 1 100 ? -14.896 1.941 7.019 1.00 89.75 100 ASP A C 1
ATOM 789 O O . ASP A 1 100 ? -14.767 2.563 8.073 1.00 89.75 100 ASP A O 1
ATOM 793 N N . TYR A 1 101 ? -13.867 1.318 6.445 1.00 91.25 101 TYR A N 1
ATOM 794 C CA . TYR A 1 101 ? -12.507 1.368 6.967 1.00 91.25 101 TYR A CA 1
ATOM 795 C C . TYR A 1 101 ? -11.965 2.803 7.018 1.00 91.25 101 TYR A C 1
ATOM 797 O O . TYR A 1 101 ? -11.380 3.200 8.030 1.00 91.25 101 TYR A O 1
ATOM 805 N N . LEU A 1 102 ? -12.166 3.603 5.965 1.00 91.06 102 LEU A N 1
ATOM 806 C CA . LEU A 1 102 ? -11.719 4.998 5.937 1.00 91.06 102 LEU A CA 1
ATOM 807 C C . LEU A 1 102 ? -12.470 5.846 6.971 1.00 91.06 102 LEU A C 1
ATOM 809 O O . LEU A 1 102 ? -11.844 6.620 7.701 1.00 91.06 102 LEU A O 1
ATOM 813 N N . ALA A 1 103 ? -13.787 5.662 7.081 1.00 88.62 103 ALA A N 1
ATOM 814 C CA . ALA A 1 103 ? -14.610 6.329 8.084 1.00 88.62 103 ALA A CA 1
ATOM 815 C C . ALA A 1 103 ? -14.180 5.952 9.512 1.00 88.62 103 ALA A C 1
ATOM 817 O O . ALA A 1 103 ? -13.997 6.832 10.355 1.00 88.62 103 ALA A O 1
ATOM 818 N N . ALA A 1 104 ? -13.944 4.663 9.775 1.00 86.94 104 ALA A N 1
ATOM 819 C CA . ALA A 1 104 ? -13.478 4.170 11.068 1.00 86.94 104 ALA A CA 1
ATOM 820 C C . ALA A 1 104 ? -12.077 4.700 11.407 1.00 86.94 104 ALA A C 1
ATOM 822 O O . ALA A 1 104 ? -11.855 5.179 12.517 1.00 86.94 104 ALA A O 1
ATOM 823 N N . SER A 1 105 ? -11.149 4.697 10.447 1.00 88.19 105 SER A N 1
ATOM 824 C CA . SER A 1 105 ? -9.787 5.220 10.628 1.00 88.19 105 SER A CA 1
ATOM 825 C C . SER A 1 105 ? -9.786 6.713 10.963 1.00 88.19 105 SER A C 1
ATOM 827 O O . SER A 1 105 ? -9.035 7.165 11.827 1.00 88.19 105 SER A O 1
ATOM 829 N N . ALA A 1 106 ? -10.659 7.491 10.316 1.00 88.12 106 ALA A N 1
ATOM 830 C CA . ALA A 1 106 ? -10.830 8.906 10.619 1.00 88.12 106 ALA A CA 1
ATOM 831 C C . ALA A 1 106 ? -11.456 9.122 12.006 1.00 88.12 106 ALA A C 1
ATOM 833 O O . ALA A 1 106 ? -10.953 9.936 12.782 1.00 88.12 106 ALA A O 1
ATOM 834 N N . LYS A 1 107 ? -12.512 8.365 12.334 1.00 87.88 107 LYS A N 1
ATOM 835 C CA . LYS A 1 107 ? -13.205 8.418 13.629 1.00 87.88 107 LYS A CA 1
ATOM 836 C C . LYS A 1 107 ? -12.286 8.054 14.797 1.00 87.88 107 LYS A C 1
ATOM 838 O O . LYS A 1 107 ? -12.394 8.648 15.865 1.00 87.88 107 LYS A O 1
ATOM 843 N N . TYR A 1 108 ? -11.384 7.096 14.599 1.00 88.50 108 TYR A N 1
ATOM 844 C CA . TYR A 1 108 ? -10.527 6.544 15.648 1.00 88.50 108 TYR A CA 1
ATOM 845 C C . TYR A 1 108 ? -9.094 7.060 15.663 1.00 88.50 108 TYR A C 1
ATOM 847 O O . TYR A 1 108 ? -8.258 6.477 16.348 1.00 88.50 108 TYR A O 1
ATOM 855 N N . ARG A 1 109 ? -8.806 8.169 14.977 1.00 87.88 109 ARG A N 1
ATOM 856 C CA . ARG A 1 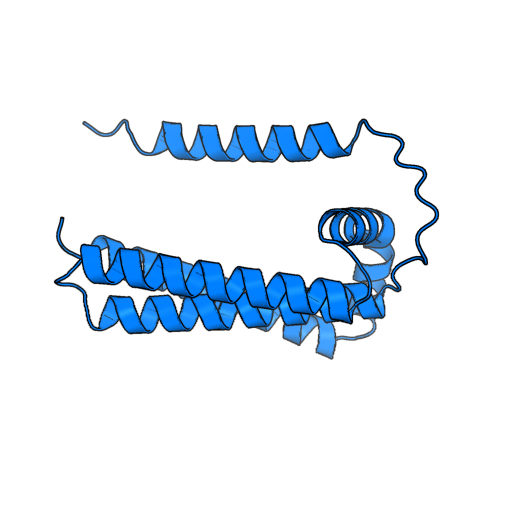109 ? -7.449 8.719 14.843 1.00 87.88 109 ARG A CA 1
ATOM 857 C C . ARG A 1 109 ? -6.672 8.805 16.162 1.00 87.88 109 ARG A C 1
ATOM 859 O O . ARG A 1 109 ? -5.534 8.357 16.210 1.00 87.88 109 ARG A O 1
ATOM 866 N N . GLU A 1 110 ? -7.269 9.367 17.213 1.00 86.88 110 GLU A N 1
ATOM 867 C CA . GLU A 1 110 ? -6.595 9.515 18.514 1.00 86.88 110 GLU A CA 1
ATOM 868 C C . GLU A 1 110 ? -6.289 8.152 19.141 1.00 86.88 110 GLU A C 1
ATOM 870 O O . GLU A 1 110 ? -5.148 7.876 19.489 1.00 86.88 110 GLU A O 1
ATOM 875 N N . LYS A 1 111 ? -7.265 7.237 19.157 1.00 86.56 111 LYS A N 1
ATOM 876 C CA . LYS A 1 111 ? -7.072 5.882 19.696 1.00 86.56 111 LYS A CA 1
ATOM 877 C C . LYS A 1 111 ? -6.053 5.066 18.901 1.00 86.56 111 LYS A C 1
ATOM 879 O O . LYS A 1 111 ? -5.340 4.252 19.472 1.00 86.56 111 LYS A O 1
ATOM 884 N N . ILE A 1 112 ? -6.002 5.261 17.585 1.00 87.62 112 ILE A N 1
ATOM 885 C CA . ILE A 1 112 ? -4.990 4.674 16.703 1.00 87.62 112 ILE A CA 1
ATOM 886 C C . ILE A 1 112 ? -3.604 5.188 17.096 1.00 87.62 112 ILE A C 1
ATOM 888 O O . ILE A 1 112 ? -2.680 4.393 17.236 1.00 87.62 112 ILE A O 1
ATOM 892 N N . GLN A 1 113 ? -3.462 6.498 17.313 1.00 84.19 113 GLN A N 1
ATOM 893 C CA . GLN A 1 113 ? -2.199 7.093 17.740 1.00 84.19 113 GLN A CA 1
ATOM 894 C C . GLN A 1 113 ? -1.761 6.569 19.113 1.00 84.19 113 GLN A C 1
ATOM 896 O O . GLN A 1 113 ? -0.601 6.190 19.265 1.00 84.19 113 GLN A O 1
ATOM 901 N N . ASP A 1 114 ? -2.677 6.504 20.079 1.00 86.31 114 ASP A N 1
ATOM 902 C CA . ASP A 1 114 ? -2.409 5.958 21.412 1.00 86.31 114 ASP A CA 1
ATOM 903 C C . ASP A 1 114 ? -1.965 4.494 21.319 1.00 86.31 114 ASP A C 1
ATOM 905 O O . ASP A 1 114 ? -0.919 4.120 21.843 1.00 86.31 114 ASP A O 1
ATOM 909 N N . TYR A 1 115 ? -2.685 3.684 20.539 1.00 84.94 115 TYR A N 1
ATOM 910 C CA . TYR A 1 115 ? -2.334 2.286 20.307 1.00 84.94 115 TYR A CA 1
ATOM 911 C C . TYR A 1 115 ? -0.931 2.118 19.700 1.00 84.94 115 TYR A C 1
ATOM 913 O O . TYR A 1 115 ? -0.184 1.229 20.106 1.00 84.94 115 TYR A O 1
ATOM 921 N N . LEU A 1 116 ? -0.550 2.963 18.736 1.00 85.69 116 LEU A N 1
ATOM 922 C CA . LEU A 1 116 ? 0.782 2.930 18.118 1.00 85.69 116 LEU A CA 1
ATOM 923 C C . LEU A 1 116 ? 1.888 3.433 19.055 1.00 85.69 116 LEU A C 1
ATOM 925 O O . LEU A 1 116 ? 3.032 2.994 18.935 1.00 85.69 116 LEU A O 1
ATOM 929 N N . ASN A 1 117 ? 1.568 4.329 19.987 1.00 84.44 117 ASN A N 1
ATOM 930 C CA . ASN A 1 117 ? 2.502 4.765 21.022 1.00 84.44 117 ASN A CA 1
ATOM 931 C C . ASN A 1 117 ? 2.748 3.658 22.055 1.00 84.44 117 ASN A C 1
ATOM 933 O O . ASN A 1 117 ? 3.888 3.466 22.474 1.00 84.44 117 ASN A O 1
ATOM 937 N N . ASP A 1 118 ? 1.702 2.910 22.408 1.00 88.44 118 ASP A N 1
ATOM 938 C CA . ASP A 1 118 ? 1.775 1.801 23.361 1.00 88.44 118 ASP A CA 1
ATOM 939 C C . ASP A 1 118 ? 2.386 0.531 22.747 1.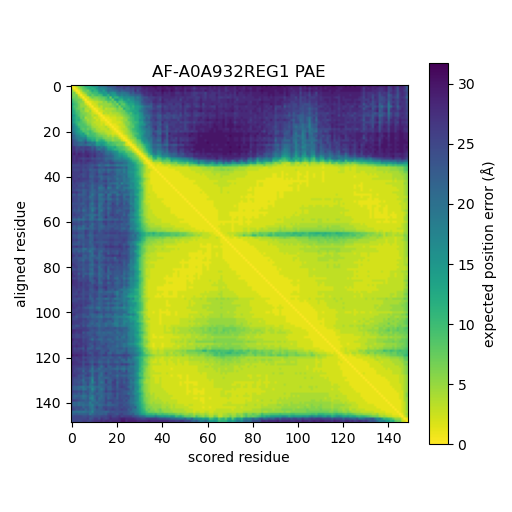00 88.44 118 ASP A C 1
ATOM 941 O O . ASP A 1 118 ? 2.939 -0.311 23.458 1.00 88.44 118 ASP A O 1
ATOM 945 N N . ARG A 1 119 ? 2.303 0.374 21.418 1.00 86.88 119 ARG A N 1
ATOM 946 C CA . ARG A 1 119 ? 2.835 -0.781 20.680 1.00 86.88 119 ARG A CA 1
ATOM 947 C C . ARG A 1 119 ? 3.852 -0.367 19.628 1.00 86.88 119 ARG A C 1
ATOM 949 O O . ARG A 1 119 ? 3.577 -0.378 18.426 1.00 86.88 119 ARG A O 1
ATOM 956 N N . THR A 1 120 ? 5.064 -0.093 20.100 1.00 87.69 120 THR A N 1
ATOM 957 C CA . THR A 1 120 ? 6.208 0.324 19.280 1.00 87.69 120 THR A CA 1
ATOM 958 C C . THR A 1 120 ? 6.454 -0.582 18.071 1.00 87.69 120 THR A C 1
ATOM 960 O O . THR A 1 120 ? 6.695 -0.071 16.986 1.00 87.69 120 THR A O 1
ATOM 963 N N . GLU A 1 121 ? 6.316 -1.904 18.213 1.00 87.94 121 GLU A N 1
ATOM 964 C CA . GLU A 1 121 ? 6.519 -2.862 17.113 1.00 87.94 121 GLU A CA 1
ATOM 965 C C . GLU A 1 121 ? 5.556 -2.628 15.937 1.00 87.94 121 GLU A C 1
ATOM 967 O O . GLU A 1 121 ? 5.959 -2.655 14.775 1.00 87.94 121 GLU A O 1
ATOM 972 N N . ALA A 1 122 ? 4.278 -2.358 16.227 1.00 80.31 122 ALA A N 1
ATOM 973 C CA . ALA A 1 122 ? 3.273 -2.095 15.198 1.00 80.31 122 ALA A CA 1
ATOM 974 C C . ALA A 1 122 ? 3.541 -0.760 14.489 1.00 80.31 122 ALA A C 1
ATOM 976 O O . ALA A 1 122 ? 3.385 -0.655 13.271 1.00 80.31 122 ALA A O 1
ATOM 977 N N . ARG A 1 123 ? 3.993 0.249 15.245 1.00 85.81 123 ARG A N 1
ATOM 978 C CA . ARG A 1 123 ? 4.421 1.536 14.691 1.00 85.81 123 ARG A CA 1
ATOM 979 C C . ARG A 1 123 ? 5.634 1.376 13.780 1.00 85.81 123 ARG A C 1
ATOM 981 O O . ARG A 1 123 ? 5.597 1.839 12.646 1.00 85.81 123 ARG A O 1
ATOM 988 N N . GLU A 1 124 ? 6.671 0.684 14.239 1.00 86.94 124 GLU A N 1
ATOM 989 C CA . GLU A 1 124 ? 7.892 0.445 13.464 1.00 86.94 124 GLU A CA 1
ATOM 990 C C . GLU A 1 124 ? 7.615 -0.348 12.182 1.00 86.94 124 GLU A C 1
ATOM 992 O O . GLU A 1 124 ? 8.189 -0.046 11.134 1.00 86.94 124 GLU A O 1
ATOM 997 N N . ALA A 1 125 ? 6.699 -1.320 12.228 1.00 86.62 125 ALA A N 1
ATOM 998 C CA . ALA A 1 125 ? 6.277 -2.059 11.043 1.00 86.62 125 ALA A CA 1
ATOM 999 C C . ALA A 1 125 ? 5.619 -1.139 9.998 1.00 86.62 125 ALA A C 1
ATOM 1001 O O . ALA A 1 125 ? 6.004 -1.164 8.825 1.00 86.62 125 ALA A O 1
ATOM 1002 N N . LEU A 1 126 ? 4.669 -0.293 10.414 1.00 87.19 126 LEU A N 1
ATOM 1003 C CA . LEU A 1 126 ? 3.996 0.657 9.522 1.00 87.19 126 LEU A CA 1
ATOM 1004 C C . LEU A 1 126 ? 4.959 1.709 8.962 1.00 87.19 126 LEU A C 1
ATOM 1006 O O . LEU A 1 126 ? 4.984 1.932 7.751 1.00 87.19 126 LEU A O 1
ATOM 1010 N N . GLU A 1 127 ? 5.790 2.312 9.811 1.00 88.50 127 GLU A N 1
ATOM 1011 C CA . GLU A 1 127 ? 6.798 3.294 9.396 1.00 88.50 127 GLU A CA 1
ATOM 1012 C C . GLU A 1 127 ? 7.828 2.676 8.438 1.00 88.50 127 GLU A C 1
ATOM 1014 O O . GLU A 1 127 ? 8.224 3.293 7.443 1.00 88.50 127 GLU A O 1
ATOM 1019 N N . GLY A 1 128 ? 8.241 1.431 8.695 1.00 89.56 128 GLY A N 1
ATOM 1020 C CA . GLY A 1 128 ? 9.141 0.675 7.830 1.00 89.56 128 GLY A CA 1
ATOM 1021 C C . GLY A 1 128 ? 8.547 0.438 6.442 1.00 89.56 128 GLY A C 1
ATOM 1022 O O . GLY A 1 128 ? 9.215 0.678 5.429 1.00 89.56 128 GLY A O 1
ATOM 1023 N N . LEU A 1 129 ? 7.279 0.026 6.382 1.00 91.12 129 LEU A N 1
ATOM 1024 C CA . LEU A 1 129 ? 6.546 -0.159 5.131 1.00 91.12 129 LEU A CA 1
ATOM 1025 C C . LEU A 1 129 ? 6.342 1.165 4.380 1.00 91.12 129 LEU A C 1
ATOM 1027 O O . LEU A 1 129 ? 6.560 1.217 3.168 1.00 91.12 129 LEU A O 1
ATOM 1031 N N . GLU A 1 130 ? 6.003 2.253 5.075 1.00 90.06 130 GLU A N 1
ATOM 1032 C CA . GLU A 1 130 ? 5.839 3.581 4.472 1.00 90.06 130 GLU A CA 1
ATOM 1033 C C . GLU A 1 130 ? 7.158 4.078 3.867 1.00 90.06 130 GLU A C 1
ATOM 1035 O O . GLU A 1 130 ? 7.208 4.528 2.717 1.00 90.06 130 GLU A O 1
ATOM 1040 N N . LYS A 1 131 ? 8.259 3.951 4.616 1.00 92.38 131 LYS A N 1
ATOM 1041 C CA . LYS A 1 131 ? 9.596 4.311 4.139 1.00 92.38 131 LYS A CA 1
ATOM 1042 C C . LYS A 1 131 ? 9.991 3.482 2.920 1.00 92.38 131 LYS A C 1
ATOM 1044 O O . LYS A 1 131 ? 10.547 4.027 1.964 1.00 92.38 131 LYS A O 1
ATOM 1049 N N . ARG A 1 132 ? 9.695 2.179 2.930 1.00 93.75 132 ARG A N 1
ATOM 1050 C CA . ARG A 1 132 ? 9.968 1.292 1.793 1.00 93.75 132 ARG A CA 1
ATOM 1051 C C . ARG A 1 132 ? 9.152 1.690 0.567 1.00 93.75 132 ARG A C 1
ATOM 1053 O O . ARG A 1 132 ? 9.716 1.744 -0.523 1.00 93.75 132 ARG A O 1
ATOM 1060 N N . MET A 1 133 ? 7.872 2.002 0.748 1.00 93.94 133 MET A N 1
ATOM 1061 C CA . MET A 1 133 ? 6.995 2.473 -0.320 1.00 93.94 133 MET A CA 1
ATOM 1062 C C . MET A 1 133 ? 7.540 3.748 -0.971 1.00 93.94 133 MET A C 1
ATOM 1064 O O . MET A 1 133 ? 7.696 3.791 -2.188 1.00 93.94 133 MET A O 1
ATOM 1068 N N . LYS A 1 134 ? 7.897 4.760 -0.168 1.00 92.88 134 LYS A N 1
ATOM 1069 C CA . LYS A 1 134 ? 8.471 6.021 -0.672 1.00 92.88 134 LYS A CA 1
ATOM 1070 C C . LYS A 1 134 ? 9.736 5.781 -1.493 1.00 92.88 134 LYS A C 1
ATOM 1072 O O . LYS A 1 134 ? 9.830 6.256 -2.618 1.00 92.88 134 LYS A O 1
ATOM 1077 N N . ALA A 1 135 ? 10.658 4.968 -0.975 1.00 94.75 135 ALA A N 1
ATOM 1078 C CA . ALA A 1 135 ? 11.886 4.633 -1.691 1.00 94.75 135 ALA A CA 1
ATOM 1079 C C . ALA A 1 135 ? 11.616 3.940 -3.038 1.00 94.75 135 ALA A C 1
ATOM 1081 O O . ALA A 1 135 ? 12.302 4.214 -4.019 1.00 94.75 135 ALA A O 1
ATOM 1082 N N . LEU A 1 136 ? 10.616 3.054 -3.099 1.00 94.44 136 LEU A N 1
ATOM 1083 C CA . LEU A 1 136 ? 10.238 2.373 -4.336 1.00 94.44 136 LEU A CA 1
ATOM 1084 C C . LEU A 1 136 ? 9.594 3.319 -5.355 1.00 94.44 136 LEU A C 1
ATOM 1086 O O . LEU A 1 136 ? 9.874 3.178 -6.543 1.00 94.44 136 LEU A O 1
ATOM 1090 N N . ILE A 1 137 ? 8.775 4.275 -4.907 1.00 93.44 137 ILE A N 1
ATOM 1091 C CA . ILE A 1 137 ? 8.197 5.317 -5.770 1.00 93.44 137 ILE A CA 1
ATOM 1092 C C . ILE A 1 137 ? 9.315 6.166 -6.381 1.00 93.44 137 ILE A C 1
ATOM 1094 O O . ILE A 1 137 ? 9.382 6.280 -7.604 1.00 93.44 137 ILE A O 1
ATOM 1098 N N . ASP A 1 138 ? 10.229 6.687 -5.558 1.00 94.38 138 ASP A N 1
ATOM 1099 C CA . ASP A 1 138 ? 11.351 7.517 -6.020 1.00 94.38 138 ASP A CA 1
ATOM 1100 C C . ASP A 1 138 ? 12.235 6.765 -7.030 1.00 94.38 138 ASP A C 1
ATOM 1102 O O . ASP A 1 138 ? 12.691 7.306 -8.049 1.00 94.38 138 ASP A O 1
ATOM 1106 N N . GLU A 1 139 ? 12.471 5.478 -6.768 1.00 94.31 139 GLU A N 1
ATOM 1107 C CA . GLU A 1 139 ? 13.224 4.621 -7.670 1.00 94.31 139 GLU A CA 1
ATOM 1108 C C . GLU A 1 139 ? 12.485 4.403 -8.995 1.00 94.31 139 GLU A C 1
ATOM 1110 O O . GLU A 1 139 ? 13.079 4.549 -10.068 1.00 94.31 139 GLU A O 1
ATOM 1115 N N . LEU A 1 140 ? 11.188 4.093 -8.938 1.00 93.06 140 LEU A N 1
ATOM 1116 C CA . LEU A 1 140 ? 10.368 3.866 -10.120 1.00 93.06 140 LEU A CA 1
ATOM 1117 C C . LEU A 1 140 ? 10.286 5.119 -10.990 1.00 93.06 140 LEU A C 1
ATOM 1119 O O . LEU A 1 140 ? 10.452 5.024 -12.204 1.00 93.06 140 LEU A O 1
ATOM 1123 N N . GLU A 1 141 ? 10.103 6.297 -10.392 1.00 92.19 141 GLU A N 1
ATOM 1124 C CA . GLU A 1 141 ? 10.131 7.576 -11.106 1.00 92.19 141 GLU A CA 1
ATOM 1125 C C . GLU A 1 141 ? 11.467 7.779 -11.833 1.00 92.19 141 GLU A C 1
ATOM 1127 O O . GLU A 1 141 ? 11.497 8.156 -13.009 1.00 92.19 141 GLU A O 1
ATOM 1132 N 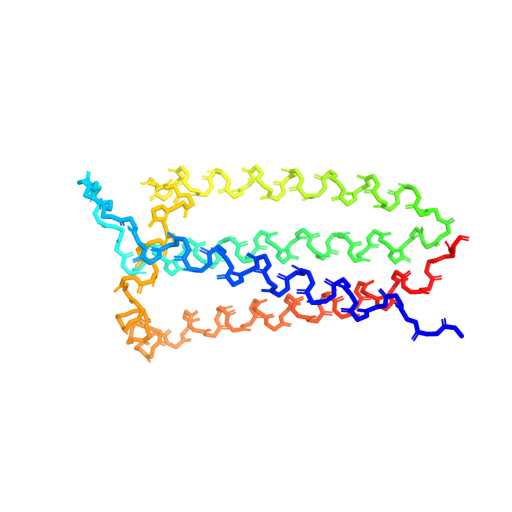N . THR A 1 142 ? 12.579 7.456 -11.168 1.00 93.12 142 THR A N 1
ATOM 1133 C CA . THR A 1 142 ? 13.923 7.537 -11.754 1.00 93.12 142 THR A CA 1
ATOM 1134 C C . THR A 1 142 ? 14.101 6.568 -12.928 1.00 93.12 142 THR A C 1
ATOM 1136 O O . THR A 1 142 ? 14.712 6.923 -13.940 1.00 93.12 142 THR A O 1
ATOM 1139 N N . ILE A 1 143 ? 13.584 5.342 -12.815 1.00 91.88 143 ILE A N 1
ATOM 1140 C CA . ILE A 1 143 ? 13.622 4.328 -13.878 1.00 91.88 143 ILE A CA 1
ATOM 1141 C C . ILE A 1 143 ? 12.767 4.781 -15.064 1.00 91.88 143 ILE A C 1
ATOM 1143 O O . ILE A 1 143 ? 13.242 4.795 -16.199 1.00 91.88 143 ILE A O 1
ATOM 1147 N N . MET A 1 144 ? 11.537 5.224 -14.808 1.00 88.19 144 MET A N 1
ATOM 1148 C CA . MET A 1 144 ? 10.599 5.656 -15.844 1.00 88.19 144 MET A CA 1
ATOM 1149 C C . MET A 1 144 ? 11.053 6.929 -16.562 1.00 88.19 144 MET A C 1
ATOM 1151 O O . MET A 1 144 ? 10.770 7.092 -17.745 1.00 88.19 144 MET A O 1
ATOM 1155 N N . ALA A 1 145 ? 11.813 7.807 -15.902 1.00 88.56 145 ALA A N 1
ATOM 1156 C CA . ALA A 1 145 ? 12.450 8.950 -16.557 1.00 88.56 145 ALA A CA 1
ATOM 1157 C C . ALA A 1 145 ? 13.544 8.539 -17.564 1.00 88.56 145 ALA A C 1
ATOM 1159 O O . ALA A 1 145 ? 13.841 9.299 -18.489 1.00 88.56 145 ALA A O 1
ATOM 1160 N N . LYS A 1 146 ? 14.153 7.357 -17.383 1.00 86.06 146 LYS A N 1
ATOM 1161 C CA . LYS A 1 146 ? 15.179 6.787 -18.274 1.00 86.06 146 LYS A CA 1
ATOM 1162 C C . LYS A 1 146 ? 14.591 5.892 -19.363 1.00 86.06 146 LYS A C 1
ATOM 1164 O O . LYS A 1 146 ? 15.232 5.736 -20.402 1.00 86.06 146 LYS A O 1
ATOM 1169 N N . ALA A 1 147 ? 13.417 5.305 -19.129 1.00 77.94 147 ALA A N 1
ATOM 1170 C CA . ALA A 1 147 ? 12.692 4.549 -20.142 1.00 77.94 147 ALA A CA 1
ATOM 1171 C C . ALA A 1 147 ? 12.420 5.472 -21.341 1.00 77.94 147 ALA A C 1
ATOM 1173 O O . ALA A 1 147 ? 11.860 6.563 -21.190 1.00 77.94 147 ALA A O 1
ATOM 1174 N N . LYS A 1 148 ? 12.918 5.089 -22.522 1.00 59.78 148 LYS A N 1
ATOM 1175 C CA . LYS A 1 148 ? 12.869 5.943 -23.716 1.00 59.78 148 LYS A CA 1
ATOM 1176 C C . LYS A 1 148 ? 11.414 6.269 -24.070 1.00 59.78 148 LYS A C 1
ATOM 1178 O O . LYS A 1 148 ? 10.542 5.407 -23.997 1.00 59.78 148 LYS A O 1
ATOM 1183 N N . ARG A 1 149 ? 11.186 7.536 -24.432 1.00 54.12 149 ARG A N 1
ATOM 1184 C CA . ARG A 1 149 ? 9.954 7.983 -25.094 1.00 54.12 149 ARG A CA 1
ATOM 1185 C C . ARG A 1 149 ? 9.765 7.279 -26.422 1.00 54.12 149 ARG A C 1
ATOM 1187 O O . ARG A 1 149 ? 10.791 7.135 -27.126 1.00 54.12 149 ARG A O 1
#

Foldseek 3Di:
DPDDPVVVVVVVVVVVVVVVVVLVPDPPPDPDPQQDLVLLLVLLLQLLVLLLVLLVVLLVVLLVPLADVPVSVVSNVVSVVVSVVSNVVSCVVSVHDPVSSVVNCVVCVVVNVVVCVVPVPSVCSNVVSVVSSVVSVVSSVVSNVSRDD

Radius of gyration: 18.37 Å; Cα contacts (8 Å, |Δi|>4): 84; chains: 1; bounding box: 41×36×48 Å